Protein AF-A0A182SDT9-F1 (afdb_monomer_lite)

pLDDT: mean 84.58, std 11.19, range [41.03, 97.69]

Sequence (127 aa):
MSLTVELFDLPAHQFRVFWGASGSMWQSLWNRFLDLTGDNPLALWTVGSYVYTSLIYWSIGLVYTLFDVTGRPGFLRRYKVQPGTNEPVDASRLRTVIRQVLFNQFCTGFPLLFIMYYLLPAHTRDN

Organism: NCBI:txid74869

Structure (mmCIF, N/CA/C/O backbone):
data_AF-A0A182SDT9-F1
#
_entry.id   AF-A0A182SDT9-F1
#
loop_
_atom_site.group_PDB
_atom_site.id
_atom_site.type_symbol
_atom_site.labe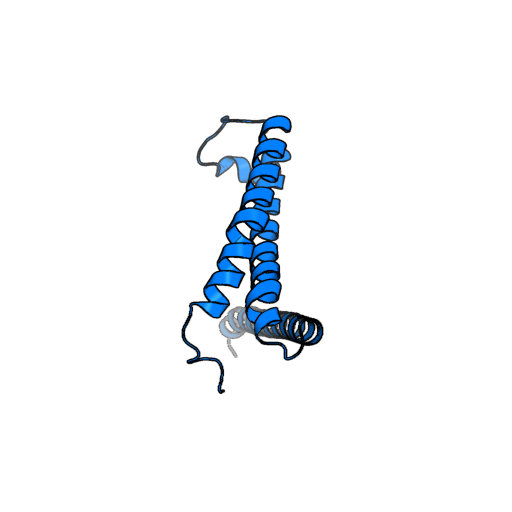l_atom_id
_atom_site.label_alt_id
_atom_site.label_comp_id
_atom_site.label_asym_id
_atom_site.label_entity_id
_atom_site.label_seq_id
_atom_site.pdbx_PDB_ins_code
_atom_site.Cartn_x
_atom_site.Cartn_y
_atom_site.Cartn_z
_atom_site.occupancy
_atom_site.B_iso_or_equiv
_atom_site.auth_seq_id
_atom_site.auth_comp_id
_atom_site.auth_asym_id
_atom_site.auth_atom_id
_atom_site.pdbx_PDB_model_num
ATOM 1 N N . MET A 1 1 ? -24.122 -43.666 -16.707 1.00 56.78 1 MET A N 1
ATOM 2 C CA . MET A 1 1 ? -23.182 -42.945 -15.821 1.00 56.78 1 MET A CA 1
ATOM 3 C C . MET A 1 1 ? -23.917 -42.720 -14.505 1.00 56.78 1 MET A C 1
ATOM 5 O O . MET A 1 1 ? -25.094 -42.389 -14.569 1.00 56.78 1 MET A O 1
ATOM 9 N N . SER A 1 2 ? -23.345 -43.065 -13.346 1.00 76.31 2 SER A N 1
ATOM 10 C CA . SER A 1 2 ? -24.095 -43.046 -12.078 1.00 76.31 2 SER A CA 1
ATOM 11 C C . SER A 1 2 ? -24.292 -41.616 -11.573 1.00 76.31 2 SER A C 1
ATOM 13 O O . SER A 1 2 ? -23.393 -40.791 -11.679 1.00 76.31 2 SER A O 1
ATOM 15 N N . LEU A 1 3 ? -25.454 -41.344 -10.977 1.00 74.88 3 LEU A N 1
ATOM 16 C CA . LEU A 1 3 ? -25.882 -40.037 -10.447 1.00 74.88 3 LEU A CA 1
ATOM 17 C C . LEU A 1 3 ? -24.874 -39.415 -9.455 1.00 74.88 3 LEU A C 1
ATOM 19 O O . LEU A 1 3 ? -24.783 -38.203 -9.298 1.00 74.88 3 LEU A O 1
ATOM 23 N N . THR A 1 4 ? -24.071 -40.264 -8.817 1.00 70.50 4 THR A N 1
ATOM 24 C CA . THR A 1 4 ? -22.960 -39.888 -7.941 1.00 70.50 4 THR A CA 1
ATOM 25 C C . THR A 1 4 ? -21.797 -39.230 -8.682 1.00 70.50 4 THR A C 1
ATOM 27 O O . THR A 1 4 ? -21.187 -38.319 -8.141 1.00 70.50 4 THR A O 1
ATOM 30 N N . VAL A 1 5 ? -21.492 -39.655 -9.909 1.00 73.12 5 VAL A N 1
ATOM 31 C CA . VAL A 1 5 ? -20.393 -39.106 -10.716 1.00 73.12 5 VAL A CA 1
ATOM 32 C C . VAL A 1 5 ? -20.743 -37.692 -11.183 1.00 73.12 5 VAL A C 1
ATOM 34 O O . VAL A 1 5 ? -19.956 -36.775 -10.977 1.00 73.12 5 VAL A O 1
ATOM 37 N N . GLU A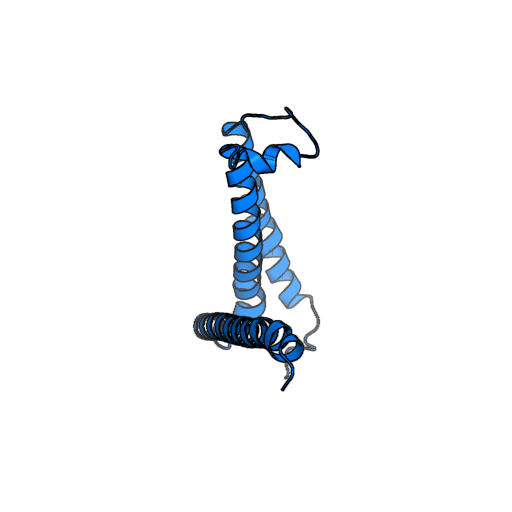 1 6 ? -21.969 -37.471 -11.669 1.00 76.69 6 GLU A N 1
ATOM 38 C CA . GLU A 1 6 ? -22.431 -36.129 -12.057 1.00 76.69 6 GLU A CA 1
ATOM 39 C C . GLU A 1 6 ? -22.442 -35.145 -10.878 1.00 76.69 6 GLU A C 1
ATOM 41 O O . GLU A 1 6 ? -22.015 -33.998 -11.030 1.00 76.69 6 GLU A O 1
ATOM 46 N N . LEU A 1 7 ? -22.863 -35.599 -9.689 1.00 78.81 7 LEU A N 1
ATOM 47 C CA . LEU A 1 7 ? -22.916 -34.767 -8.482 1.00 78.81 7 LEU A CA 1
ATOM 48 C C . LEU A 1 7 ? -21.542 -34.201 -8.088 1.00 78.81 7 LEU A C 1
ATOM 50 O O . LEU A 1 7 ? -21.466 -33.066 -7.617 1.00 78.81 7 LEU A O 1
ATOM 54 N N . PHE A 1 8 ? -20.464 -34.966 -8.279 1.00 78.62 8 PHE A N 1
ATOM 55 C CA . PHE A 1 8 ? -19.103 -34.523 -7.957 1.00 78.62 8 PHE A CA 1
ATOM 56 C C . PHE A 1 8 ? -18.381 -33.861 -9.142 1.00 78.62 8 PHE A C 1
ATOM 58 O O . PHE A 1 8 ? -17.568 -32.958 -8.929 1.00 78.62 8 PHE A O 1
ATOM 65 N N . ASP A 1 9 ? -18.700 -34.231 -10.384 1.00 82.19 9 ASP A N 1
ATOM 66 C CA . ASP A 1 9 ? -18.050 -33.678 -11.578 1.00 82.19 9 ASP A CA 1
ATOM 67 C C . ASP A 1 9 ? -18.481 -32.242 -11.894 1.00 82.19 9 ASP A C 1
ATOM 69 O O . ASP A 1 9 ? -17.650 -31.433 -12.317 1.00 82.19 9 ASP A O 1
ATOM 73 N N . LEU A 1 10 ? -19.748 -31.894 -11.647 1.00 81.88 10 LEU A N 1
ATOM 74 C CA . LEU A 1 10 ? -20.274 -30.535 -11.824 1.00 81.88 10 LEU A CA 1
ATOM 75 C C . LEU A 1 10 ? -19.486 -29.483 -11.015 1.00 81.88 10 LEU A C 1
ATOM 77 O O . LEU A 1 10 ? -18.931 -28.566 -11.628 1.00 81.88 10 LEU A O 1
ATOM 81 N N . PRO A 1 11 ? -19.361 -29.583 -9.677 1.00 89.06 11 PRO A N 1
ATOM 82 C CA . PRO A 1 11 ? -18.598 -28.610 -8.896 1.00 89.06 11 PRO A CA 1
ATOM 83 C C . PRO A 1 11 ? -17.096 -28.656 -9.206 1.00 89.06 11 PRO A C 1
ATOM 85 O O . PRO A 1 11 ? -16.457 -27.604 -9.241 1.00 89.06 11 PRO A O 1
ATOM 88 N N . ALA A 1 12 ? -16.527 -29.832 -9.497 1.00 88.38 12 ALA A N 1
ATOM 89 C CA . ALA A 1 12 ? -15.120 -29.949 -9.882 1.00 88.38 12 ALA A CA 1
ATOM 90 C C . ALA A 1 12 ? -14.824 -29.241 -11.215 1.00 88.38 12 ALA A C 1
ATOM 92 O O . ALA A 1 12 ? -13.803 -28.562 -11.352 1.00 88.38 12 ALA A O 1
ATOM 93 N N . HIS A 1 13 ? -15.724 -29.353 -12.194 1.00 88.50 13 HIS A N 1
ATOM 94 C CA . HIS A 1 13 ? -15.637 -28.622 -13.454 1.00 88.50 13 HIS A CA 1
ATOM 95 C C . HIS A 1 13 ? -15.732 -27.107 -13.234 1.00 88.50 13 HIS A C 1
ATOM 97 O O . HIS A 1 13 ? -14.872 -26.372 -13.717 1.00 88.50 13 HIS A O 1
ATOM 103 N N . GLN A 1 14 ? -16.722 -26.641 -12.464 1.00 91.31 14 GLN A N 1
ATOM 104 C CA . GLN A 1 14 ? -16.868 -25.215 -12.139 1.00 91.31 14 GLN A CA 1
ATOM 105 C C . GLN A 1 14 ? -15.628 -24.665 -11.426 1.00 91.31 14 GLN A C 1
ATOM 107 O O . GLN A 1 14 ? -15.150 -23.586 -11.768 1.00 91.31 14 GLN A O 1
ATOM 112 N N . PHE A 1 15 ? -15.053 -25.426 -10.492 1.00 92.38 15 PHE A N 1
ATOM 113 C CA . PHE A 1 15 ? -13.832 -25.034 -9.793 1.00 92.38 15 PHE A CA 1
ATOM 114 C C . PHE A 1 15 ? -12.633 -24.915 -10.742 1.00 92.38 15 PHE A C 1
ATOM 116 O O . PHE A 1 15 ? -11.896 -23.934 -10.671 1.00 92.38 15 PHE A O 1
ATOM 123 N N . ARG A 1 16 ? -12.457 -25.864 -11.673 1.00 91.19 16 ARG A N 1
ATOM 124 C CA . ARG A 1 16 ? -11.396 -25.791 -12.693 1.00 91.19 16 ARG A CA 1
ATOM 125 C C . ARG A 1 16 ? -11.547 -24.566 -13.592 1.00 91.19 16 ARG A C 1
ATOM 127 O O . ARG A 1 16 ? -10.560 -23.874 -13.831 1.00 91.19 16 ARG A O 1
ATOM 134 N N . VAL A 1 17 ? -12.765 -24.284 -14.061 1.00 93.12 17 VAL A N 1
ATOM 135 C CA . VAL A 1 17 ? -13.053 -23.103 -14.892 1.00 93.12 17 VAL A CA 1
ATOM 136 C C . VAL A 1 17 ? -12.789 -21.819 -14.111 1.00 93.12 17 VAL A C 1
ATOM 138 O O . VAL A 1 17 ? -12.087 -20.941 -14.606 1.00 93.12 17 VAL A O 1
ATOM 141 N N . PHE A 1 18 ? -13.286 -21.729 -12.876 1.00 93.69 18 PHE A N 1
ATOM 142 C CA . PHE A 1 18 ? -13.051 -20.588 -11.995 1.00 93.69 18 PHE A CA 1
ATOM 143 C C . PHE A 1 18 ? -11.555 -20.358 -11.755 1.00 93.69 18 PHE A C 1
ATOM 145 O O . PHE A 1 18 ? -11.064 -19.243 -11.928 1.00 93.69 18 PHE A O 1
ATOM 152 N N . TRP A 1 19 ? -10.815 -21.411 -11.407 1.00 93.69 19 TRP A N 1
ATOM 153 C CA . TRP A 1 19 ? -9.386 -21.309 -11.139 1.00 93.69 19 TRP A CA 1
ATOM 154 C C . TRP A 1 19 ? -8.598 -20.917 -12.394 1.00 93.69 19 TRP A C 1
ATOM 156 O O . TRP A 1 19 ? -7.775 -20.003 -12.338 1.00 93.69 19 TRP A O 1
ATOM 166 N N . GLY A 1 20 ? -8.905 -21.521 -13.546 1.00 94.81 20 GLY A N 1
ATOM 167 C CA . GLY A 1 20 ? -8.307 -21.151 -14.831 1.00 94.81 20 GLY A CA 1
ATOM 168 C C . GLY A 1 20 ? -8.574 -19.691 -15.205 1.00 94.81 20 GLY A C 1
ATOM 169 O O . GLY A 1 20 ? -7.646 -18.958 -15.549 1.00 94.81 20 GLY A O 1
ATOM 170 N N . ALA A 1 21 ? -9.821 -19.236 -15.052 1.00 94.25 21 ALA A N 1
ATOM 171 C CA . ALA A 1 21 ? -10.197 -17.845 -15.280 1.00 94.25 21 ALA A CA 1
ATOM 172 C C . ALA A 1 21 ? -9.451 -16.899 -14.326 1.00 94.25 21 ALA A C 1
ATOM 174 O O . ALA A 1 21 ? -8.900 -15.891 -14.769 1.00 94.25 21 ALA A O 1
ATOM 175 N N . SER A 1 22 ? -9.344 -17.253 -13.042 1.00 93.56 22 SER A N 1
ATOM 176 C CA . SER A 1 22 ? -8.598 -16.458 -12.064 1.00 93.56 22 SER A CA 1
ATOM 177 C C . SER A 1 22 ? -7.113 -16.342 -12.424 1.00 93.56 22 SER A C 1
ATOM 179 O O . SER A 1 22 ? -6.556 -15.247 -12.366 1.00 93.56 22 SER A O 1
ATOM 181 N N . GLY A 1 23 ? -6.489 -17.430 -12.890 1.00 92.44 23 GLY A N 1
ATOM 182 C CA . GLY A 1 23 ? -5.106 -17.420 -13.364 1.00 92.44 23 GLY A CA 1
ATOM 183 C C . GLY A 1 23 ? -4.926 -16.510 -14.578 1.00 92.44 23 GLY A C 1
ATOM 184 O O . GLY A 1 23 ? -4.019 -15.681 -14.595 1.00 92.44 23 GLY A O 1
ATOM 185 N N . SER A 1 24 ? -5.835 -16.589 -15.555 1.00 94.69 24 SER A N 1
ATOM 186 C CA . SER A 1 24 ? -5.799 -15.717 -16.739 1.00 94.69 24 SER A CA 1
ATOM 187 C C . SER A 1 24 ? -5.968 -14.234 -16.389 1.00 94.69 24 SER A C 1
ATOM 189 O O . SER A 1 24 ? -5.299 -13.376 -16.966 1.00 94.69 24 SER A O 1
ATOM 191 N N . MET A 1 25 ? -6.804 -13.929 -15.390 1.00 92.94 25 MET A N 1
ATOM 192 C CA . MET A 1 25 ? -6.988 -12.574 -14.880 1.00 92.94 25 MET A CA 1
ATOM 193 C C . MET A 1 25 ? -5.693 -12.057 -14.247 1.00 92.94 25 MET A C 1
ATOM 195 O O . MET A 1 25 ? -5.240 -10.968 -14.598 1.00 92.94 25 MET A O 1
ATOM 199 N N . TRP A 1 26 ? -5.070 -12.838 -13.359 1.00 88.88 26 TRP A N 1
ATOM 200 C CA . TRP A 1 26 ? -3.805 -12.455 -12.726 1.00 88.88 26 TRP A CA 1
ATOM 201 C C . TRP A 1 26 ? -2.682 -12.274 -13.742 1.00 88.88 26 TRP A C 1
ATOM 203 O O . TRP A 1 26 ? -1.967 -11.275 -13.677 1.00 88.88 26 TRP A O 1
ATOM 213 N N . GLN A 1 27 ? -2.579 -13.170 -14.724 1.00 93.12 27 GLN A N 1
ATOM 214 C CA . GLN A 1 27 ? -1.615 -13.034 -15.812 1.00 93.12 27 GLN A CA 1
ATOM 215 C C . GLN A 1 27 ? -1.855 -11.749 -16.615 1.00 93.12 27 GLN A C 1
ATOM 217 O O . GLN A 1 27 ? -0.911 -11.022 -16.910 1.00 93.12 27 GLN A O 1
ATOM 222 N N . SER A 1 28 ? -3.112 -11.425 -16.935 1.00 93.94 28 SER A N 1
ATOM 223 C CA . SER A 1 28 ? -3.435 -10.187 -17.650 1.00 93.94 28 SER A CA 1
ATOM 224 C C . SER A 1 28 ? -3.078 -8.940 -16.843 1.00 93.94 28 SER A C 1
ATOM 226 O O . SER A 1 28 ? -2.622 -7.959 -17.431 1.00 93.94 28 SER A O 1
ATOM 228 N N . LEU A 1 29 ? -3.295 -8.951 -15.526 1.00 90.12 29 LEU A N 1
ATOM 229 C CA . LEU A 1 29 ? -2.918 -7.842 -14.651 1.00 90.12 29 LEU A CA 1
ATOM 230 C C . LEU A 1 29 ? -1.397 -7.687 -14.576 1.00 90.12 29 LEU A C 1
ATOM 232 O O . LEU A 1 29 ? -0.900 -6.566 -14.665 1.00 90.12 29 LEU A O 1
ATOM 236 N N . TRP A 1 30 ? -0.669 -8.799 -14.467 1.00 87.12 30 TRP A N 1
ATOM 237 C CA . TRP A 1 30 ? 0.791 -8.804 -14.467 1.00 87.12 30 TRP A CA 1
ATOM 238 C C . TRP A 1 30 ? 1.369 -8.279 -15.783 1.00 87.12 30 TRP A C 1
ATOM 240 O O . TRP A 1 30 ? 2.227 -7.403 -15.761 1.00 87.12 30 TRP A O 1
ATOM 250 N N . ASN A 1 31 ? 0.842 -8.729 -16.924 1.00 90.69 31 ASN A N 1
ATOM 251 C CA . ASN A 1 31 ? 1.289 -8.256 -18.234 1.00 90.69 31 ASN A CA 1
ATOM 252 C C . ASN A 1 31 ? 1.089 -6.741 -18.378 1.00 90.69 31 ASN A C 1
ATOM 254 O O . ASN A 1 31 ? 2.027 -6.041 -18.727 1.00 90.69 31 ASN A O 1
ATOM 258 N N . ARG A 1 32 ? -0.081 -6.206 -17.993 1.00 88.12 32 ARG A N 1
ATOM 259 C CA . ARG A 1 32 ? -0.322 -4.748 -18.008 1.00 88.12 32 ARG A CA 1
ATOM 260 C C . ARG A 1 32 ? 0.636 -3.983 -17.101 1.00 88.12 32 ARG A C 1
ATOM 262 O O . ARG A 1 32 ? 1.011 -2.858 -17.406 1.00 88.12 32 ARG A O 1
ATOM 269 N N . PHE A 1 33 ? 0.988 -4.561 -15.957 1.00 84.06 33 PHE A N 1
ATOM 270 C CA . PHE A 1 33 ? 1.960 -3.962 -15.053 1.00 84.06 33 PHE A CA 1
ATOM 271 C C . PHE A 1 33 ? 3.367 -3.934 -15.670 1.00 84.06 33 PHE A C 1
ATOM 273 O O . PHE A 1 33 ? 4.038 -2.904 -15.579 1.00 84.06 33 PHE A O 1
ATOM 280 N N . LEU A 1 34 ? 3.788 -5.016 -16.331 1.00 85.56 34 LEU A N 1
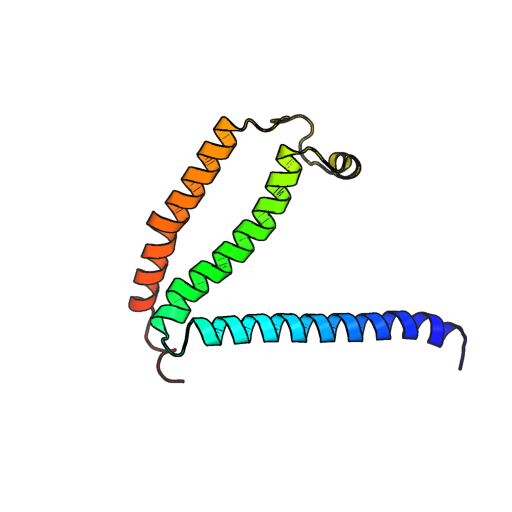ATOM 281 C CA . LEU A 1 34 ? 5.047 -5.065 -17.079 1.00 85.56 34 LEU A CA 1
ATOM 282 C C . LEU A 1 34 ? 5.049 -4.074 -18.249 1.00 85.56 34 LEU A C 1
ATOM 284 O O . LEU A 1 34 ? 6.012 -3.328 -18.394 1.00 85.56 34 LEU A O 1
ATOM 288 N N . ASP A 1 35 ? 3.948 -3.968 -18.996 1.00 86.69 35 ASP A N 1
ATOM 289 C CA . ASP A 1 35 ? 3.799 -2.989 -20.083 1.00 86.69 35 ASP A CA 1
ATOM 290 C C . ASP A 1 35 ? 3.965 -1.540 -19.581 1.00 86.69 35 ASP A C 1
ATOM 292 O O . ASP A 1 35 ? 4.486 -0.682 -20.292 1.00 86.69 35 ASP A O 1
ATOM 296 N N . LEU A 1 36 ? 3.535 -1.254 -18.344 1.00 82.06 36 LEU A N 1
ATOM 297 C CA . LEU A 1 36 ? 3.682 0.062 -17.710 1.00 82.06 36 LEU A CA 1
ATOM 298 C C . LEU A 1 36 ? 5.091 0.323 -17.164 1.00 82.06 36 LEU A C 1
ATOM 300 O O . LEU A 1 36 ? 5.553 1.463 -17.195 1.00 82.06 36 LEU A O 1
ATOM 304 N N . THR A 1 37 ? 5.748 -0.694 -16.603 1.00 78.69 37 THR A N 1
ATOM 305 C CA . THR A 1 37 ? 7.094 -0.553 -16.014 1.00 78.69 37 THR A CA 1
ATOM 306 C C . THR A 1 37 ? 8.203 -0.599 -17.068 1.00 78.69 37 THR A C 1
ATOM 308 O O . THR A 1 37 ? 9.244 0.034 -16.871 1.00 78.69 37 THR A O 1
ATOM 311 N N . GLY A 1 38 ? 7.955 -1.264 -18.200 1.00 79.81 38 GLY A N 1
ATOM 312 C CA . GLY A 1 38 ? 8.880 -1.413 -19.319 1.00 79.81 38 GLY A CA 1
ATOM 313 C C . GLY A 1 38 ? 10.084 -2.302 -18.999 1.00 79.81 38 GLY A C 1
ATOM 314 O O . GLY A 1 38 ? 10.163 -2.935 -17.948 1.00 79.81 38 GLY A O 1
ATOM 315 N N . ASP A 1 39 ? 11.069 -2.295 -19.895 1.00 81.31 39 ASP A N 1
ATOM 316 C CA . ASP A 1 39 ? 12.248 -3.171 -19.818 1.00 81.31 39 ASP A CA 1
ATOM 317 C C . ASP A 1 39 ? 13.356 -2.644 -18.887 1.00 81.31 39 ASP A C 1
ATOM 319 O O . ASP A 1 39 ? 14.487 -3.123 -18.926 1.00 81.31 39 ASP A O 1
ATOM 323 N N . ASN A 1 40 ? 13.085 -1.625 -18.061 1.00 85.00 40 ASN A N 1
ATOM 324 C CA . ASN A 1 40 ? 14.093 -1.076 -17.154 1.00 85.00 40 ASN A CA 1
ATOM 325 C C . ASN A 1 40 ? 14.158 -1.908 -15.856 1.00 85.00 40 ASN A C 1
ATOM 327 O O . ASN A 1 40 ? 13.286 -1.749 -14.992 1.00 85.00 40 ASN A O 1
ATOM 331 N N . PRO A 1 41 ? 15.212 -2.724 -15.641 1.00 85.75 41 PRO A N 1
ATOM 332 C CA . PRO A 1 41 ? 15.299 -3.602 -14.478 1.00 85.75 41 PRO A CA 1
ATOM 333 C C . PRO A 1 41 ? 15.350 -2.819 -13.164 1.00 85.75 41 PRO A C 1
ATOM 335 O O . PRO A 1 41 ? 14.768 -3.255 -12.175 1.00 85.75 41 PRO A O 1
ATOM 338 N N . LEU A 1 42 ? 15.971 -1.635 -13.138 1.00 86.50 42 LEU A N 1
ATOM 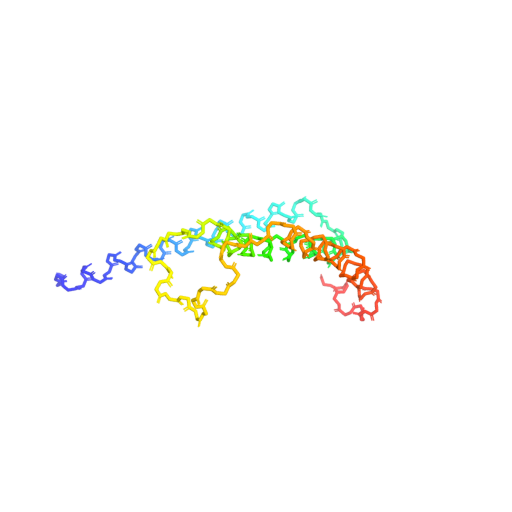339 C CA . LEU A 1 42 ? 15.976 -0.793 -11.942 1.00 86.50 42 LEU A CA 1
ATOM 340 C C . LEU A 1 42 ? 14.548 -0.380 -11.578 1.00 86.50 42 LEU A C 1
ATOM 342 O O . LEU A 1 42 ? 14.154 -0.506 -10.421 1.00 86.50 42 LEU A O 1
ATOM 346 N N . ALA A 1 43 ? 13.769 0.092 -12.553 1.00 86.62 43 ALA A N 1
ATOM 347 C CA . ALA A 1 43 ? 12.397 0.534 -12.321 1.00 86.62 43 ALA A CA 1
ATOM 348 C C . ALA A 1 43 ? 11.497 -0.630 -11.882 1.00 86.62 43 ALA A C 1
ATOM 350 O O . ALA A 1 43 ? 10.743 -0.484 -10.920 1.00 86.62 43 ALA A O 1
ATOM 351 N N . LEU A 1 44 ? 11.625 -1.793 -12.525 1.00 88.25 44 LEU A N 1
ATOM 352 C CA . LEU A 1 44 ? 10.858 -2.994 -12.198 1.00 88.25 44 LEU A CA 1
ATOM 353 C C . LEU A 1 44 ? 11.166 -3.507 -10.781 1.00 88.25 44 LEU A C 1
ATOM 355 O O . LEU A 1 44 ? 10.261 -3.695 -9.959 1.00 88.25 44 LEU A O 1
ATOM 359 N N . TRP A 1 45 ? 12.451 -3.694 -10.468 1.00 86.62 45 TRP A N 1
ATOM 360 C CA . TRP A 1 45 ? 12.880 -4.265 -9.191 1.00 86.62 45 TRP A CA 1
ATOM 361 C C . TRP A 1 45 ? 12.742 -3.298 -8.021 1.00 86.62 45 TRP A C 1
ATOM 363 O O . TRP A 1 45 ? 12.573 -3.755 -6.895 1.00 86.62 45 TRP A O 1
ATOM 373 N N . THR A 1 46 ? 12.769 -1.983 -8.263 1.00 89.69 46 THR A N 1
ATOM 374 C CA . THR A 1 46 ? 12.590 -0.989 -7.198 1.00 89.69 46 THR A CA 1
ATOM 375 C C . THR A 1 46 ? 11.155 -0.484 -7.105 1.00 89.69 46 THR A C 1
ATOM 377 O O . THR A 1 46 ? 10.390 -0.915 -6.242 1.00 89.69 46 THR A O 1
ATOM 380 N N . VAL A 1 47 ? 10.769 0.414 -8.008 1.00 89.00 47 VAL A N 1
ATOM 381 C CA . VAL A 1 47 ? 9.460 1.076 -8.025 1.00 89.00 47 VAL A CA 1
ATOM 382 C C . VAL A 1 47 ? 8.345 0.065 -8.240 1.00 89.00 47 VAL A C 1
ATOM 384 O O . VAL A 1 47 ? 7.366 0.072 -7.497 1.00 89.00 47 VAL A O 1
ATOM 387 N N . GLY A 1 48 ? 8.506 -0.832 -9.210 1.00 88.25 48 GLY A N 1
ATOM 388 C CA . GLY A 1 48 ? 7.509 -1.839 -9.534 1.00 88.25 48 GLY A CA 1
ATOM 389 C C . GLY A 1 48 ? 7.201 -2.749 -8.345 1.00 88.25 48 GLY A C 1
ATOM 390 O O . GLY A 1 48 ? 6.051 -2.855 -7.913 1.00 88.25 48 GLY A O 1
ATOM 391 N N . SER A 1 49 ? 8.240 -3.344 -7.761 1.00 88.69 49 SER A N 1
ATOM 392 C CA . SER A 1 49 ? 8.110 -4.206 -6.580 1.00 88.69 49 SER A CA 1
ATOM 393 C C . SER A 1 49 ? 7.567 -3.449 -5.362 1.00 88.69 49 SER A C 1
ATOM 395 O O . SER A 1 49 ? 6.724 -3.977 -4.631 1.00 88.69 49 SER A O 1
ATOM 397 N N . TYR A 1 50 ? 7.980 -2.195 -5.158 1.00 91.62 50 TYR A N 1
ATOM 398 C CA . TYR A 1 50 ? 7.462 -1.350 -4.081 1.00 91.62 50 TYR A CA 1
ATOM 399 C C . TYR A 1 50 ? 5.965 -1.055 -4.242 1.00 91.62 50 TYR A C 1
ATOM 401 O O . TYR A 1 50 ? 5.203 -1.208 -3.286 1.00 91.62 50 TYR A O 1
ATOM 409 N N . VAL A 1 51 ? 5.521 -0.680 -5.445 1.00 90.19 51 VAL A N 1
ATOM 410 C CA . VAL A 1 51 ? 4.103 -0.426 -5.740 1.00 90.19 51 VAL A CA 1
ATOM 411 C C . VAL A 1 51 ? 3.288 -1.702 -5.559 1.00 90.19 51 VAL A C 1
ATOM 413 O O . VAL A 1 51 ? 2.283 -1.681 -4.852 1.00 90.19 51 VAL A O 1
ATOM 416 N N . TYR A 1 52 ? 3.739 -2.818 -6.135 1.00 87.88 52 TYR A N 1
ATOM 417 C CA . TYR A 1 52 ? 3.037 -4.097 -6.045 1.00 87.88 52 TYR A CA 1
ATOM 418 C C . TYR A 1 52 ? 2.852 -4.551 -4.591 1.00 87.88 52 TYR A C 1
ATOM 420 O O . TYR A 1 52 ? 1.730 -4.804 -4.147 1.00 87.88 52 TYR A O 1
ATOM 428 N N . THR A 1 53 ? 3.936 -4.589 -3.815 1.00 91.12 53 THR A N 1
ATOM 429 C CA . THR A 1 53 ? 3.878 -5.009 -2.406 1.00 91.12 53 THR A CA 1
ATOM 430 C C . THR A 1 53 ? 3.052 -4.047 -1.552 1.00 91.12 53 THR A C 1
ATOM 432 O O . THR A 1 53 ? 2.274 -4.495 -0.707 1.00 91.12 53 THR A O 1
ATOM 435 N N . SER A 1 54 ? 3.132 -2.739 -1.815 1.00 92.56 54 SER A N 1
ATOM 436 C CA . SER A 1 54 ? 2.309 -1.732 -1.135 1.00 92.56 54 SER A CA 1
ATOM 437 C C . SER A 1 54 ? 0.821 -1.896 -1.445 1.00 92.56 54 SER A C 1
ATOM 439 O O . SER A 1 54 ? 0.002 -1.789 -0.535 1.00 92.56 54 SER A O 1
ATOM 441 N N . LEU A 1 55 ? 0.449 -2.197 -2.693 1.00 92.00 55 LEU A N 1
ATOM 442 C CA . LEU A 1 55 ? -0.946 -2.437 -3.081 1.00 92.00 55 LEU A CA 1
ATOM 443 C C . LEU A 1 55 ? -1.530 -3.663 -2.371 1.00 92.00 55 LEU A C 1
ATOM 445 O O . LEU A 1 55 ? -2.646 -3.599 -1.853 1.00 92.00 55 LEU A O 1
ATOM 449 N N . ILE A 1 56 ? -0.780 -4.764 -2.293 1.00 91.44 56 ILE A N 1
ATOM 450 C CA . ILE A 1 56 ? -1.218 -5.958 -1.558 1.00 91.44 56 ILE A CA 1
ATOM 451 C C . ILE A 1 56 ? -1.343 -5.659 -0.057 1.00 91.44 56 ILE A C 1
ATOM 453 O O . ILE A 1 56 ? -2.365 -5.977 0.551 1.00 91.44 56 ILE A O 1
ATOM 457 N N . TYR A 1 57 ? -0.353 -4.982 0.531 1.00 94.88 57 TYR A N 1
ATOM 458 C CA . TYR A 1 57 ? -0.392 -4.574 1.937 1.00 94.88 57 TYR A CA 1
ATOM 459 C C . TYR A 1 57 ? -1.621 -3.709 2.250 1.00 94.88 57 TYR A C 1
ATOM 461 O O . TYR A 1 57 ? -2.378 -4.013 3.174 1.00 94.88 57 TYR A O 1
ATOM 469 N N . TRP A 1 58 ? -1.845 -2.650 1.467 1.00 96.19 58 TRP A N 1
ATOM 470 C CA . TRP A 1 58 ? -2.942 -1.717 1.704 1.00 96.19 58 TRP A CA 1
ATOM 471 C C . TRP A 1 58 ? -4.301 -2.315 1.358 1.00 96.19 58 TRP A C 1
ATOM 473 O O . TRP A 1 58 ? -5.248 -2.042 2.077 1.00 96.19 58 TRP A O 1
ATOM 483 N N . SER A 1 59 ? -4.433 -3.160 0.334 1.00 93.44 59 SER A N 1
ATOM 484 C CA . SER A 1 59 ? -5.723 -3.799 0.023 1.00 93.44 59 SER A CA 1
ATOM 485 C C . SER A 1 59 ? -6.216 -4.676 1.176 1.00 93.44 59 SER A C 1
ATOM 487 O O . SER A 1 59 ? -7.333 -4.492 1.657 1.00 93.44 59 SER A O 1
ATOM 489 N N . ILE A 1 60 ? -5.363 -5.564 1.686 1.00 93.12 60 ILE A N 1
ATOM 490 C CA . ILE A 1 60 ? -5.701 -6.433 2.819 1.00 93.12 60 ILE A CA 1
ATOM 491 C C . ILE A 1 60 ? -5.857 -5.603 4.102 1.00 93.12 60 ILE A C 1
ATOM 493 O O . ILE A 1 60 ? -6.845 -5.747 4.826 1.00 93.12 60 ILE A O 1
ATOM 497 N N . GLY A 1 61 ? -4.913 -4.697 4.374 1.00 93.50 61 GLY A N 1
ATOM 498 C CA . GLY A 1 61 ? -4.928 -3.849 5.566 1.00 93.50 61 GLY A CA 1
ATOM 499 C C . GLY A 1 61 ? -6.143 -2.923 5.633 1.00 93.50 61 GLY A C 1
ATOM 500 O O . GLY A 1 61 ? -6.721 -2.749 6.707 1.00 93.50 61 GLY A O 1
ATOM 501 N N . LEU A 1 62 ? -6.581 -2.372 4.497 1.00 93.94 62 LEU A N 1
ATOM 502 C CA . LEU A 1 62 ? -7.786 -1.548 4.414 1.00 93.94 62 LEU A CA 1
ATOM 503 C C . LEU A 1 62 ? -9.041 -2.357 4.714 1.00 93.94 62 LEU A C 1
ATOM 505 O O . LEU A 1 62 ? -9.902 -1.841 5.415 1.00 93.94 62 LEU A O 1
ATOM 509 N N . VAL A 1 63 ? -9.151 -3.607 4.255 1.00 91.31 63 VAL A N 1
ATOM 510 C CA . VAL A 1 63 ? -10.305 -4.461 4.589 1.00 91.31 63 VAL A CA 1
ATOM 511 C C . VAL A 1 63 ? -10.415 -4.652 6.104 1.00 91.31 63 VAL A C 1
ATOM 513 O O . VAL A 1 63 ? -11.481 -4.416 6.673 1.00 91.31 63 VAL A O 1
ATOM 516 N N . TYR A 1 64 ? -9.311 -4.992 6.775 1.00 86.75 64 TYR A N 1
ATOM 517 C CA . TYR A 1 64 ? -9.300 -5.123 8.236 1.00 86.75 64 TYR A CA 1
ATOM 518 C C . TYR A 1 64 ? -9.586 -3.796 8.941 1.00 86.75 64 TYR A C 1
ATOM 520 O O . TYR A 1 64 ? -10.431 -3.738 9.830 1.00 86.75 64 TYR A O 1
ATOM 528 N N . THR A 1 65 ? -8.956 -2.710 8.491 1.00 90.00 65 THR A N 1
ATOM 529 C CA . THR A 1 65 ? -9.171 -1.372 9.059 1.00 90.00 65 THR A CA 1
ATOM 530 C C . THR A 1 65 ? -10.628 -0.931 8.903 1.00 90.00 65 THR A C 1
ATOM 532 O O . THR A 1 65 ? -11.207 -0.366 9.827 1.00 90.00 65 THR A O 1
ATOM 535 N N . LEU A 1 66 ? -11.259 -1.215 7.758 1.00 88.56 66 LEU A N 1
ATOM 536 C CA . LEU A 1 66 ? -12.673 -0.932 7.522 1.00 88.56 66 LEU A CA 1
ATOM 537 C C . LEU A 1 66 ? -13.562 -1.739 8.466 1.00 88.56 66 LEU A C 1
ATOM 539 O O . LEU A 1 66 ? -14.515 -1.182 9.009 1.00 88.56 66 LEU A O 1
ATOM 543 N N . PHE A 1 67 ? -13.263 -3.015 8.706 1.00 84.94 67 PHE A N 1
ATOM 544 C CA . PHE A 1 67 ? -13.996 -3.809 9.695 1.00 84.94 67 PHE A CA 1
ATOM 545 C C . PHE A 1 67 ? -13.837 -3.264 11.114 1.00 84.94 67 PHE A C 1
ATOM 547 O O . PHE A 1 67 ? -14.824 -3.201 11.850 1.00 84.94 67 PHE A O 1
ATOM 554 N N . ASP A 1 68 ? -12.642 -2.812 11.482 1.00 82.94 68 ASP A N 1
ATOM 555 C CA . ASP A 1 68 ? -12.386 -2.252 12.807 1.00 82.94 68 ASP A CA 1
ATOM 556 C C . ASP A 1 68 ? -13.066 -0.890 13.011 1.00 82.94 68 ASP A C 1
ATOM 558 O O . ASP A 1 68 ? -13.617 -0.633 14.082 1.00 82.94 68 ASP A O 1
ATOM 562 N N . VAL A 1 69 ? -13.111 -0.042 11.979 1.00 85.31 69 VAL A N 1
ATOM 563 C CA . VAL A 1 69 ? -13.782 1.269 12.033 1.00 85.31 69 VAL A CA 1
ATOM 564 C C . VAL A 1 69 ? -15.304 1.138 11.957 1.00 85.31 69 VAL A C 1
ATOM 566 O O . VAL A 1 69 ? -16.022 1.834 12.672 1.00 85.31 69 VAL A O 1
ATOM 569 N N . THR A 1 70 ? -15.825 0.264 11.092 1.00 84.06 70 THR A N 1
ATOM 570 C CA . THR A 1 70 ? -17.278 0.131 10.877 1.00 84.06 70 THR A CA 1
ATOM 571 C C . THR A 1 70 ? -17.955 -0.812 11.868 1.00 84.06 70 THR A C 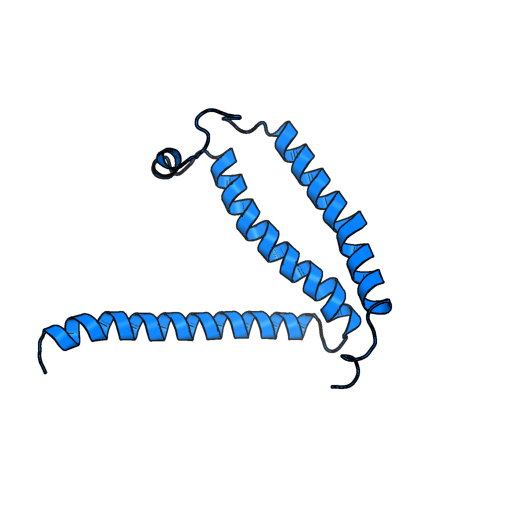1
ATOM 573 O O . THR A 1 70 ? -19.175 -0.746 12.031 1.00 84.06 70 THR A O 1
ATOM 576 N N . GLY A 1 71 ? -17.203 -1.718 12.501 1.00 75.50 71 GLY A N 1
ATOM 577 C CA . GLY A 1 71 ? -17.739 -2.747 13.393 1.00 75.50 71 GLY A CA 1
ATOM 578 C C . GLY A 1 71 ? -18.692 -3.734 12.704 1.00 75.50 71 GLY A C 1
ATOM 579 O O . GLY A 1 71 ? -19.482 -4.402 13.379 1.00 75.50 71 GLY A O 1
ATOM 580 N N . ARG A 1 72 ? -18.665 -3.813 11.366 1.00 76.75 72 ARG A N 1
ATOM 581 C CA . ARG A 1 72 ? -19.582 -4.616 10.545 1.00 76.75 72 ARG A CA 1
ATOM 582 C C . ARG A 1 72 ? -18.823 -5.591 9.642 1.00 76.75 72 ARG A C 1
ATOM 584 O O . ARG A 1 72 ? -17.704 -5.287 9.243 1.00 76.75 72 ARG A O 1
ATOM 591 N N . PRO A 1 73 ? -19.456 -6.714 9.249 1.00 73.94 73 PRO A N 1
ATOM 592 C CA . PRO A 1 73 ? -20.788 -7.200 9.636 1.00 73.94 73 PRO A CA 1
ATOM 593 C C . PRO A 1 73 ? -20.818 -7.845 11.035 1.00 73.94 73 PRO A C 1
ATOM 595 O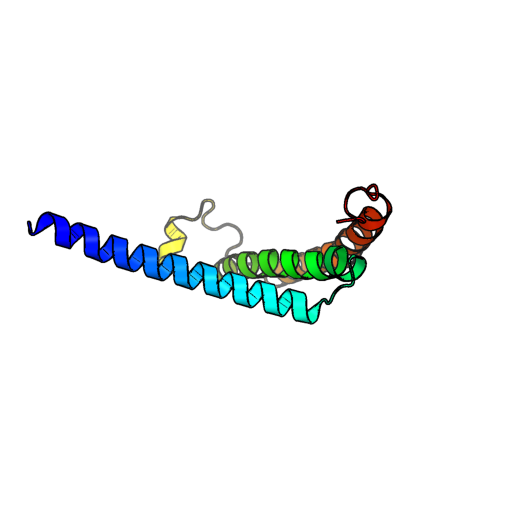 O . PRO A 1 73 ? -19.890 -8.538 11.444 1.00 73.94 73 PRO A O 1
ATOM 598 N N . GLY A 1 74 ? -21.917 -7.646 11.774 1.00 71.44 74 GLY A N 1
ATOM 599 C CA . GLY A 1 74 ? -22.036 -8.047 13.185 1.00 71.44 74 GLY A CA 1
ATOM 600 C C . GLY A 1 74 ? -21.804 -9.540 13.463 1.00 71.44 74 GLY A C 1
ATOM 601 O O . GLY A 1 74 ? -21.374 -9.885 14.560 1.00 71.44 74 GLY A O 1
ATOM 602 N N . PHE A 1 75 ? -21.997 -10.418 12.469 1.00 76.81 75 PHE A N 1
ATOM 603 C CA . PHE A 1 75 ? -21.731 -11.853 12.613 1.00 76.81 75 PHE A CA 1
ATOM 604 C C . PHE A 1 75 ? -20.241 -12.184 12.764 1.00 76.81 75 PHE A C 1
ATOM 606 O O . PHE A 1 75 ? -19.931 -13.224 13.331 1.00 76.81 75 PHE A O 1
ATOM 613 N N . LEU A 1 76 ? -19.324 -11.329 12.291 1.00 73.69 76 LEU A N 1
ATOM 614 C CA . LEU A 1 76 ? -17.879 -11.542 12.438 1.00 73.69 76 LEU A CA 1
ATOM 615 C C . LEU A 1 76 ? -17.371 -11.154 13.830 1.00 73.69 76 LEU A C 1
ATOM 617 O O . LEU A 1 76 ? -16.342 -11.665 14.267 1.00 73.69 76 LEU A O 1
ATOM 621 N N . ARG A 1 77 ? -18.111 -10.315 14.574 1.00 73.44 77 ARG A N 1
ATOM 622 C CA . ARG A 1 77 ? -17.714 -9.890 15.931 1.00 73.44 77 ARG A CA 1
ATOM 623 C C . ARG A 1 77 ? -17.583 -11.065 16.901 1.00 73.44 77 ARG A C 1
ATOM 625 O O . ARG A 1 77 ? -16.746 -11.008 17.792 1.00 73.44 77 ARG A O 1
ATOM 632 N N . ARG A 1 78 ? -18.338 -12.152 16.693 1.00 76.81 78 ARG A N 1
ATOM 633 C CA . ARG A 1 78 ? -18.262 -13.378 17.514 1.00 76.81 78 ARG A CA 1
ATOM 634 C C . ARG A 1 78 ? -16.915 -14.109 17.425 1.00 76.81 78 ARG A C 1
ATOM 636 O O . ARG A 1 78 ? -16.662 -14.975 18.250 1.00 76.81 78 ARG A O 1
ATOM 643 N N . TYR A 1 79 ? -16.099 -13.807 16.412 1.00 75.25 79 TYR A N 1
ATOM 644 C CA . TYR A 1 79 ? -14.794 -14.433 16.182 1.00 75.25 79 TYR A CA 1
ATOM 645 C C . TYR A 1 79 ? -13.621 -13.515 16.562 1.00 75.25 79 TYR A C 1
ATOM 647 O O . TYR A 1 79 ? -12.468 -13.870 16.328 1.00 75.25 79 TYR A O 1
ATOM 655 N N . LYS A 1 80 ? -13.883 -12.331 17.136 1.00 69.19 80 LYS A N 1
ATOM 656 C CA . LYS A 1 80 ? -12.815 -11.443 17.610 1.00 69.19 80 LYS A CA 1
ATOM 657 C C . LYS A 1 80 ? -12.101 -12.059 18.817 1.00 69.19 80 LYS A C 1
ATOM 659 O O . LYS A 1 80 ? -12.739 -12.444 19.790 1.00 69.19 80 LYS A O 1
ATOM 664 N N . VAL A 1 81 ? -10.768 -12.068 18.768 1.00 72.75 81 VAL A N 1
ATOM 665 C CA . VAL A 1 81 ? -9.899 -12.579 19.845 1.00 72.75 81 VAL A CA 1
ATOM 666 C C . VAL A 1 81 ? -9.906 -11.661 21.083 1.00 72.75 81 VAL A C 1
ATOM 668 O O . VAL A 1 81 ? -9.710 -12.145 22.191 1.00 72.75 81 VAL A O 1
ATOM 671 N N . GLN A 1 82 ? -10.171 -10.354 20.925 1.00 70.38 82 GLN A N 1
ATOM 672 C CA . GLN A 1 82 ? -10.233 -9.369 22.022 1.00 70.38 82 GLN A CA 1
ATOM 673 C C . GLN A 1 82 ? -11.527 -8.531 21.945 1.00 70.38 82 GLN A C 1
ATOM 675 O O . GLN A 1 82 ? -11.565 -7.517 21.244 1.00 70.38 82 GLN A O 1
ATOM 680 N N . PRO A 1 83 ? -12.616 -8.950 22.617 1.00 65.44 83 PRO A N 1
ATOM 681 C CA . PRO A 1 83 ? -13.876 -8.207 22.634 1.00 65.44 83 PRO A CA 1
ATOM 682 C C . PRO A 1 83 ? -13.764 -6.919 23.469 1.00 65.44 83 PRO A C 1
ATOM 684 O O . PRO A 1 83 ? -13.305 -6.959 24.607 1.00 65.44 83 PRO A O 1
ATOM 687 N N . GLY A 1 84 ? -14.224 -5.780 22.936 1.00 66.88 84 GLY A N 1
ATOM 688 C CA . GLY A 1 84 ? -14.369 -4.520 23.687 1.00 66.88 84 GLY A CA 1
ATOM 689 C C . GLY A 1 84 ? -13.106 -3.657 23.834 1.00 66.88 84 GLY A C 1
ATOM 690 O O . GLY A 1 84 ? -13.184 -2.552 24.366 1.00 66.88 84 GLY A O 1
ATOM 691 N N . THR A 1 85 ? -11.948 -4.101 23.345 1.00 69.50 85 THR A N 1
ATOM 692 C CA . THR A 1 85 ? -10.722 -3.288 23.343 1.00 69.50 85 THR A CA 1
ATOM 693 C C . THR A 1 85 ? -10.717 -2.323 22.152 1.00 69.50 85 THR A C 1
ATOM 695 O O . THR A 1 85 ? -10.782 -2.760 21.008 1.00 69.50 85 THR A O 1
ATOM 698 N N . ASN A 1 86 ? -10.589 -1.015 22.415 1.00 64.25 86 ASN A N 1
ATOM 699 C CA . ASN A 1 86 ? -10.546 0.055 21.401 1.00 64.25 86 ASN A CA 1
ATOM 700 C C . ASN A 1 86 ? -11.761 0.087 20.443 1.00 64.25 86 ASN A C 1
ATOM 702 O O . ASN A 1 86 ? -11.599 0.376 19.259 1.00 64.25 86 ASN A O 1
ATOM 706 N N . GLU A 1 87 ? -12.971 -0.200 20.934 1.00 72.19 87 GLU A N 1
ATOM 707 C CA . GLU A 1 87 ? -14.213 -0.018 20.170 1.00 72.19 87 GLU A CA 1
ATOM 708 C C . GLU A 1 87 ? -15.001 1.204 20.694 1.00 72.19 87 GLU A C 1
ATOM 710 O O . GLU A 1 87 ? -15.334 1.229 21.880 1.00 72.19 87 GLU A O 1
ATOM 715 N N . PRO A 1 88 ? -15.353 2.193 19.846 1.00 71.75 88 PRO A N 1
ATOM 716 C CA . PRO A 1 88 ? -14.944 2.352 18.447 1.00 71.75 88 PRO A CA 1
ATOM 717 C C . PRO A 1 88 ? -13.468 2.765 18.325 1.00 71.75 88 PRO A C 1
ATOM 719 O O . PRO A 1 88 ? -12.914 3.399 19.223 1.00 71.75 88 PRO A O 1
ATOM 722 N N . VAL A 1 89 ? -12.835 2.423 17.198 1.00 81.62 89 VAL A N 1
ATOM 723 C CA . VAL A 1 89 ? -11.450 2.828 16.922 1.00 81.62 89 VAL A CA 1
ATOM 724 C C . VAL A 1 89 ? -11.342 4.350 16.956 1.00 81.62 89 VAL A C 1
ATOM 726 O O . VAL A 1 89 ? -12.047 5.049 16.228 1.00 81.62 89 VAL A O 1
ATOM 729 N N . ASP A 1 90 ? -10.424 4.866 17.772 1.00 88.00 90 ASP A N 1
ATOM 730 C CA . ASP A 1 90 ? -10.117 6.293 17.810 1.00 88.00 90 ASP A CA 1
ATOM 731 C C . ASP A 1 90 ? -9.507 6.740 16.471 1.00 88.00 90 ASP A C 1
ATOM 733 O O . ASP A 1 90 ? -8.375 6.392 16.118 1.00 88.00 90 ASP A O 1
ATOM 737 N N . ALA A 1 91 ? -10.270 7.542 15.725 1.00 87.62 91 ALA A N 1
ATOM 738 C CA . ALA A 1 91 ? -9.885 8.052 14.415 1.00 87.62 91 ALA A CA 1
ATOM 739 C C . ALA A 1 91 ? -8.604 8.904 14.458 1.00 87.62 91 ALA A C 1
ATOM 741 O O . ALA A 1 91 ? -7.838 8.912 13.489 1.00 87.62 91 ALA A O 1
ATOM 742 N N . SER A 1 92 ? -8.338 9.600 15.569 1.00 91.75 92 SER A N 1
ATOM 743 C CA . SER A 1 92 ? -7.135 10.426 15.721 1.00 91.75 92 SER A CA 1
ATOM 744 C C . SER A 1 92 ? -5.879 9.554 15.825 1.00 91.75 92 SER A C 1
ATOM 746 O O . SER A 1 92 ? -4.877 9.783 15.131 1.00 91.75 92 SER A O 1
ATOM 748 N N . ARG A 1 93 ? -5.971 8.474 16.606 1.00 91.12 93 ARG A N 1
ATOM 749 C CA . ARG A 1 93 ? -4.925 7.464 16.742 1.00 91.12 93 ARG A CA 1
ATOM 750 C C . ARG A 1 93 ? -4.732 6.685 15.446 1.00 91.12 93 ARG A C 1
ATOM 752 O O . ARG A 1 93 ? -3.592 6.518 15.017 1.00 91.12 93 ARG A O 1
ATOM 759 N N . LEU A 1 94 ? -5.816 6.297 14.772 1.00 92.50 94 LEU A N 1
ATOM 760 C CA . LEU A 1 94 ? -5.749 5.629 13.469 1.00 92.50 94 LEU A CA 1
ATOM 761 C C . LEU A 1 94 ? -5.031 6.496 12.429 1.00 92.50 94 LEU A C 1
ATOM 763 O O . LEU A 1 94 ? -4.105 6.027 11.769 1.00 92.50 94 LEU A O 1
ATOM 767 N N . ARG A 1 95 ? -5.388 7.782 12.323 1.00 94.69 95 ARG A N 1
ATOM 768 C CA . ARG A 1 95 ? -4.710 8.721 11.417 1.00 94.69 95 ARG A CA 1
ATOM 769 C C . ARG A 1 95 ? -3.222 8.844 11.741 1.00 94.69 95 ARG A C 1
ATOM 771 O O . ARG A 1 95 ? -2.407 8.933 10.826 1.00 94.69 95 ARG A O 1
ATOM 778 N N . THR A 1 96 ? -2.867 8.847 13.022 1.00 96.50 96 THR A N 1
ATOM 779 C CA . THR A 1 96 ? -1.468 8.910 13.467 1.00 96.50 96 THR A CA 1
ATOM 780 C C . THR A 1 96 ? -0.693 7.673 13.018 1.00 96.50 96 THR A C 1
ATOM 782 O O . THR A 1 96 ? 0.374 7.807 12.421 1.00 96.50 96 THR A O 1
ATOM 785 N N . VAL A 1 97 ? -1.262 6.481 13.210 1.00 95.25 97 VAL A N 1
ATOM 786 C CA . VAL A 1 97 ? -0.650 5.216 12.777 1.00 95.25 97 VAL A CA 1
ATOM 787 C C . VAL A 1 97 ? -0.523 5.156 11.255 1.00 95.25 97 VAL A C 1
ATOM 789 O O . VAL A 1 97 ? 0.556 4.850 10.760 1.00 95.25 97 VAL A O 1
ATOM 792 N N . ILE A 1 98 ? -1.564 5.523 10.501 1.00 95.75 98 ILE A N 1
ATOM 793 C CA . ILE A 1 98 ? -1.518 5.563 9.029 1.00 95.75 98 ILE A CA 1
ATOM 794 C C . ILE A 1 98 ? -0.392 6.483 8.544 1.00 95.75 98 ILE A C 1
ATOM 796 O O . ILE A 1 98 ? 0.389 6.097 7.676 1.00 95.75 98 ILE A O 1
ATOM 800 N N . ARG A 1 99 ? -0.263 7.684 9.127 1.00 97.19 99 ARG A N 1
ATOM 801 C CA . ARG A 1 99 ? 0.827 8.612 8.782 1.00 97.19 99 ARG A CA 1
ATOM 802 C C . ARG A 1 99 ? 2.196 8.010 9.079 1.00 97.19 99 ARG A C 1
ATOM 804 O O . ARG A 1 99 ? 3.095 8.163 8.259 1.00 97.19 99 ARG A O 1
ATOM 811 N N . GLN A 1 100 ? 2.344 7.320 10.207 1.00 97.69 100 GLN A N 1
ATOM 812 C CA . GLN A 1 100 ? 3.600 6.661 10.557 1.00 97.69 100 GLN A CA 1
ATOM 813 C C . GLN A 1 100 ? 3.935 5.520 9.589 1.00 97.69 100 GLN A C 1
ATOM 815 O O . GLN A 1 100 ? 5.081 5.403 9.170 1.00 97.69 100 GLN A O 1
ATOM 820 N N . VAL A 1 101 ? 2.952 4.704 9.197 1.00 96.56 101 VAL A N 1
ATOM 821 C CA . VAL A 1 101 ? 3.147 3.621 8.219 1.00 96.56 101 VAL A CA 1
ATOM 822 C C . VAL A 1 101 ? 3.590 4.189 6.875 1.00 96.56 101 VAL A C 1
ATOM 824 O O . VAL A 1 101 ? 4.579 3.717 6.322 1.00 96.56 101 VAL A O 1
ATOM 827 N N . LEU A 1 102 ? 2.921 5.236 6.384 1.00 96.00 102 LEU A N 1
ATOM 828 C CA . LEU A 1 102 ? 3.302 5.899 5.134 1.00 96.00 102 LEU A CA 1
ATOM 829 C C . LEU A 1 102 ? 4.710 6.496 5.227 1.00 96.00 102 LEU A C 1
ATOM 831 O O . LEU A 1 102 ? 5.519 6.289 4.328 1.00 96.00 102 LEU A O 1
ATOM 835 N N . PHE A 1 103 ? 5.032 7.179 6.328 1.00 96.69 103 PHE A N 1
ATOM 836 C CA . PHE A 1 103 ? 6.379 7.699 6.558 1.00 96.69 103 PHE A CA 1
ATOM 837 C C . PHE A 1 103 ? 7.423 6.578 6.530 1.00 96.69 103 PHE A C 1
ATOM 839 O O . PHE A 1 103 ? 8.414 6.685 5.817 1.00 96.69 103 PHE A O 1
ATOM 846 N N . ASN A 1 104 ? 7.182 5.467 7.227 1.00 95.56 104 ASN A N 1
ATOM 847 C CA . ASN A 1 104 ? 8.098 4.327 7.235 1.00 95.56 104 ASN A CA 1
ATOM 848 C C . ASN A 1 104 ? 8.248 3.707 5.836 1.00 95.56 104 ASN A C 1
ATOM 850 O O . ASN A 1 104 ? 9.359 3.379 5.423 1.00 95.56 104 ASN A O 1
ATOM 854 N N . GLN A 1 105 ? 7.157 3.566 5.081 1.00 95.25 105 GLN A N 1
ATOM 855 C CA . GLN A 1 105 ? 7.195 3.025 3.721 1.00 95.25 105 GLN A CA 1
ATOM 856 C C . GLN A 1 105 ? 8.025 3.918 2.783 1.00 95.25 105 GLN A C 1
ATOM 858 O O . GLN A 1 105 ? 8.921 3.412 2.107 1.00 95.25 105 GLN A O 1
ATOM 863 N N . PHE A 1 106 ? 7.813 5.238 2.801 1.00 93.38 106 PHE A N 1
ATOM 864 C CA . PHE A 1 106 ? 8.499 6.166 1.893 1.00 93.38 106 PHE A CA 1
ATOM 865 C C . PHE A 1 106 ? 9.906 6.570 2.336 1.00 93.38 106 PHE A C 1
ATOM 867 O O . PHE A 1 106 ? 10.777 6.741 1.490 1.00 93.38 106 PHE A O 1
ATOM 874 N N . CYS A 1 107 ? 10.146 6.751 3.634 1.00 93.50 107 CYS A N 1
ATOM 875 C CA . CYS A 1 107 ? 11.421 7.258 4.150 1.00 93.50 107 CYS A CA 1
ATOM 876 C C . CYS A 1 107 ? 12.382 6.145 4.573 1.00 93.50 107 CYS A C 1
ATOM 878 O O . CYS A 1 107 ? 13.572 6.403 4.733 1.00 93.50 107 CYS A O 1
ATOM 880 N N . THR A 1 108 ? 11.895 4.916 4.753 1.00 92.19 108 THR A N 1
ATOM 881 C CA . THR A 1 108 ? 12.737 3.771 5.125 1.00 92.19 108 THR A CA 1
ATOM 882 C C . THR A 1 108 ? 12.633 2.655 4.098 1.00 92.19 108 THR A C 1
ATOM 884 O O . THR A 1 108 ? 13.653 2.252 3.546 1.00 92.19 108 THR A O 1
ATOM 887 N N . GLY A 1 109 ? 11.418 2.192 3.795 1.00 89.12 109 GLY A N 1
ATOM 888 C CA . GLY A 1 109 ? 11.192 1.068 2.886 1.00 89.12 109 GLY A CA 1
ATOM 889 C C . GLY A 1 109 ? 11.732 1.328 1.482 1.00 89.12 109 GLY A C 1
ATOM 890 O O . GLY A 1 109 ? 12.575 0.577 0.999 1.00 89.12 109 GLY A O 1
ATOM 891 N N . PHE A 1 110 ? 11.293 2.414 0.847 1.00 91.00 110 PHE A N 1
ATOM 892 C CA . PHE A 1 110 ? 11.679 2.730 -0.527 1.00 91.00 110 PHE A CA 1
ATOM 893 C C . PHE A 1 110 ? 13.189 3.016 -0.697 1.00 91.00 110 PHE A C 1
ATOM 895 O O . PHE A 1 110 ? 13.802 2.392 -1.567 1.00 91.00 110 PHE A O 1
ATOM 902 N N . PRO A 1 111 ? 13.845 3.850 0.141 1.00 93.56 111 PRO A N 1
ATOM 903 C CA . PRO A 1 111 ? 15.288 4.070 0.053 1.00 93.56 111 PRO A CA 1
ATOM 904 C C . PRO A 1 111 ? 16.096 2.797 0.284 1.00 93.56 111 PRO A C 1
ATOM 906 O O . PRO A 1 111 ? 17.063 2.552 -0.435 1.00 93.56 111 PRO A O 1
ATOM 909 N N . LEU A 1 112 ? 15.688 1.960 1.246 1.00 92.38 112 LEU A N 1
ATOM 910 C CA . LEU A 1 112 ? 16.343 0.679 1.496 1.00 92.38 112 LEU A CA 1
ATOM 911 C C . LEU A 1 112 ? 16.286 -0.215 0.257 1.00 92.38 112 LEU A C 1
ATOM 913 O O . LEU A 1 112 ? 17.291 -0.808 -0.115 1.00 92.38 112 LEU A O 1
ATOM 917 N N . LEU A 1 113 ? 15.133 -0.279 -0.404 1.00 91.06 113 LEU A N 1
ATOM 918 C CA . LEU A 1 113 ? 14.929 -1.101 -1.593 1.00 91.06 113 LEU A CA 1
ATOM 919 C C . LEU A 1 113 ? 15.806 -0.626 -2.766 1.00 91.06 113 LEU A C 1
ATOM 921 O O . LEU A 1 113 ? 16.418 -1.444 -3.453 1.00 91.06 113 LEU A O 1
ATOM 925 N N . PHE A 1 114 ? 15.958 0.693 -2.928 1.00 91.00 114 PHE A N 1
ATOM 926 C CA . PHE A 1 114 ? 16.877 1.281 -3.906 1.00 91.00 114 PHE A CA 1
ATOM 927 C C . PHE A 1 114 ? 18.346 0.974 -3.584 1.00 91.00 114 PHE A C 1
ATOM 929 O O . PHE A 1 114 ? 19.092 0.549 -4.461 1.00 91.00 114 PHE A O 1
ATOM 936 N N . ILE A 1 115 ? 18.764 1.120 -2.322 1.00 92.06 115 ILE A N 1
ATOM 937 C CA . ILE A 1 115 ? 20.125 0.777 -1.877 1.00 92.06 115 ILE A CA 1
ATOM 938 C C . ILE A 1 115 ? 20.409 -0.713 -2.121 1.00 92.06 115 ILE A C 1
ATOM 940 O O . ILE A 1 115 ? 21.452 -1.067 -2.671 1.00 92.06 115 ILE A O 1
ATOM 944 N N . MET A 1 116 ? 19.468 -1.588 -1.765 1.00 89.69 116 MET A N 1
ATOM 945 C CA . MET A 1 116 ? 19.617 -3.036 -1.914 1.00 89.69 116 MET A CA 1
ATOM 946 C C . MET A 1 116 ? 19.752 -3.471 -3.373 1.00 89.69 116 MET A C 1
ATOM 948 O O . MET A 1 116 ? 20.518 -4.392 -3.646 1.00 89.69 116 MET A O 1
ATOM 952 N N . TYR A 1 117 ? 19.101 -2.785 -4.316 1.00 88.62 117 TYR A N 1
ATOM 953 C CA . TYR A 1 117 ? 19.285 -3.051 -5.745 1.00 88.62 117 TYR A CA 1
ATOM 954 C C . TYR A 1 117 ? 20.753 -2.920 -6.192 1.00 88.62 117 TYR A C 1
ATOM 956 O O . TYR A 1 117 ? 21.220 -3.699 -7.026 1.00 88.62 117 TYR A O 1
ATOM 964 N N . TYR A 1 118 ? 21.497 -1.960 -5.631 1.00 87.75 118 TYR A N 1
ATOM 965 C CA . TYR A 1 118 ? 22.915 -1.761 -5.950 1.00 87.75 118 TYR A CA 1
ATOM 966 C C . TYR A 1 118 ? 23.851 -2.638 -5.115 1.00 87.75 118 TYR A C 1
ATOM 968 O O . TYR A 1 118 ? 24.905 -3.029 -5.615 1.00 87.75 118 TYR A O 1
ATOM 976 N N . LEU A 1 119 ? 23.477 -2.958 -3.871 1.00 88.56 119 LEU A N 1
ATOM 977 C CA . LEU A 1 119 ? 24.285 -3.798 -2.981 1.00 88.56 119 LEU A CA 1
ATOM 978 C C . LEU A 1 119 ? 24.207 -5.291 -3.316 1.00 88.56 119 LEU A C 1
ATOM 980 O O . LEU A 1 119 ? 25.169 -6.018 -3.070 1.00 88.56 119 LEU A O 1
ATOM 984 N N . LEU A 1 120 ? 23.080 -5.764 -3.855 1.00 84.44 120 LEU A N 1
ATOM 985 C CA . LEU A 1 120 ? 22.934 -7.166 -4.230 1.00 84.44 120 LEU A CA 1
ATOM 986 C C . LEU A 1 120 ? 23.766 -7.475 -5.494 1.00 84.44 120 LEU A C 1
ATOM 988 O O . LEU A 1 120 ? 23.702 -6.720 -6.474 1.00 84.44 120 LEU A O 1
ATOM 992 N N . PRO A 1 121 ? 24.563 -8.565 -5.489 1.00 68.94 121 PRO A N 1
ATOM 993 C CA . PRO A 1 121 ? 25.408 -8.937 -6.618 1.00 68.94 121 PRO A CA 1
ATOM 994 C C . PRO A 1 121 ? 24.619 -9.105 -7.918 1.00 68.94 121 PRO A C 1
ATOM 996 O O . PRO A 1 121 ? 23.505 -9.621 -7.928 1.00 68.94 121 PRO A O 1
ATOM 999 N N . ALA A 1 122 ? 25.258 -8.735 -9.026 1.00 60.59 122 ALA A N 1
ATOM 1000 C CA . ALA A 1 122 ? 24.739 -8.708 -10.394 1.00 60.59 122 ALA A CA 1
ATOM 1001 C C . ALA A 1 122 ? 24.260 -10.052 -10.982 1.00 60.59 122 ALA A C 1
ATOM 1003 O O . ALA A 1 122 ? 24.003 -10.107 -12.176 1.00 60.59 122 ALA A O 1
ATOM 1004 N N . HIS A 1 123 ? 24.160 -11.139 -10.211 1.00 54.69 123 HIS A N 1
ATOM 1005 C CA . HIS A 1 123 ? 23.933 -12.486 -10.756 1.00 54.69 123 HIS A CA 1
ATOM 1006 C C . HIS A 1 123 ? 22.571 -12.661 -11.466 1.00 54.69 123 HIS A C 1
ATOM 1008 O O . HIS A 1 123 ? 22.317 -13.684 -12.087 1.00 54.69 123 HIS A O 1
ATOM 1014 N N . THR A 1 124 ? 21.704 -11.650 -11.407 1.00 54.12 124 THR A N 1
ATOM 1015 C CA . THR A 1 124 ? 20.415 -11.560 -12.106 1.00 54.12 124 THR A CA 1
ATOM 1016 C C . THR A 1 124 ? 20.396 -10.536 -13.250 1.00 54.12 124 THR A C 1
ATOM 1018 O O . THR A 1 124 ? 19.322 -10.251 -13.771 1.00 54.12 124 THR A O 1
ATOM 1021 N N . ARG A 1 125 ? 21.540 -9.943 -13.630 1.00 57.34 125 ARG A N 1
ATOM 1022 C CA . ARG A 1 125 ? 21.616 -8.870 -14.646 1.00 57.34 125 ARG A CA 1
ATOM 1023 C C . ARG A 1 125 ? 21.815 -9.374 -16.086 1.00 57.34 125 ARG A C 1
ATOM 1025 O O . ARG A 1 125 ? 21.604 -8.587 -17.000 1.00 57.34 125 ARG A O 1
ATOM 1032 N N . ASP A 1 126 ? 22.133 -10.661 -16.263 1.00 46.25 126 ASP A N 1
ATOM 1033 C CA . ASP A 1 126 ? 22.538 -11.265 -17.545 1.00 46.25 126 ASP A CA 1
ATOM 1034 C C . ASP A 1 126 ? 21.696 -12.503 -17.946 1.00 46.25 126 ASP A C 1
ATOM 1036 O O . ASP A 1 126 ? 22.251 -13.493 -18.420 1.00 46.25 126 ASP A O 1
ATOM 1040 N N . ASN A 1 127 ? 20.373 -12.484 -17.744 1.00 41.03 127 ASN A N 1
ATOM 1041 C CA . ASN A 1 127 ? 19.445 -13.464 -18.339 1.00 41.03 127 ASN A CA 1
ATOM 1042 C C . ASN A 1 127 ? 18.236 -12.762 -18.955 1.00 41.03 127 ASN A C 1
ATOM 1044 O O . ASN A 1 127 ? 17.616 -11.954 -18.226 1.00 41.03 127 ASN A O 1
#

Secondary structure (DSSP, 8-state):
--HHHHHHHHHHHHHHHHHHHHHHHHHHHHHHHHHHHTT-HHHIIIIIHHHHHHHHHHHHHHHHHHHHHH--SGGGGGG-SSTTTTSS--HHHHHHHHHHHHHHIIIIIHHHHHHHHHHS-STTS--

Foldseek 3Di:
DDPVCCVVVVVVVVVVVVVVVVVVVVVVVVVVLCVVQDPDPLSCQAVVVLVVVVCVVCVVVVVVVCCQQVVPDVVCQVVDPDPPPCVNPDPVVVVVVVVVVVCCSVVPVRVVSSVCVVVDDCPVVPD

Radius of gyration: 22.04 Å; chains: 1; bounding box: 51×54×44 Å